Protein AF-A0A7S2KP01-F1 (afdb_monomer_lite)

InterPro domains:
  IPR018838 5'-3' DNA helicase ZGRF1-like, N-terminal domain [PF10382] (13-99)
  IPR052800 DNA Repair Helicase ZGRF1 [PTHR28535] (12-97)

Sequence (134 aa):
SQFSSQNNKNKKSFSVLYTHQKTKKKKTWKDGRLILQHHTRGSLYDATPNIGLLNPTVLDTLELSHGQSQAVTNGTLEELESEKYLIQVEGVWNDNAADIITTNKGAMSNFHSKPGMQKLLTRKFRMPSKIVPL

Foldseek 3Di:
DDDDDDDCPPKFKFWKWKFLPVPDPDTDTFIWMWIDDPQFKIWIFHPDAPDPDPDTDTPDMGGHDSVRSVCLVVVNDQWDDDPRMTMGTDGTDDPCPPVVPDDDDDDD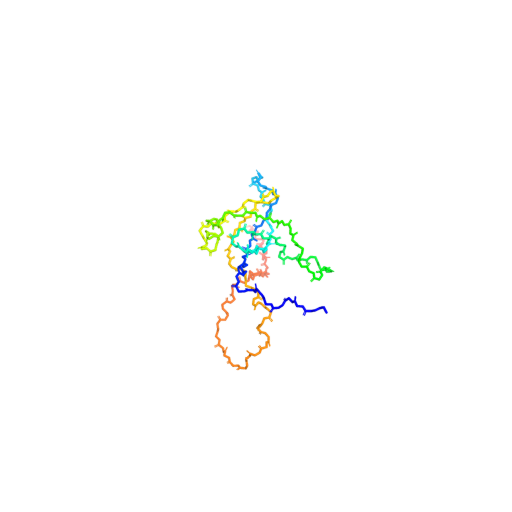DDPPDDPDPPPPPPDDDDDDDDDDDD

Secondary structure (DSSP, 8-state):
-----S--TT-EEEEEEEES-TT-SS---EEEEEEEETTTEEEEEESS--TT-SSPPEEEEEE--HHHHHHHHTT---EEE-SS-EEEEEEE--GGGSSTTSS-S--------------------PPPP-PPP-

Structure (mmCIF, N/CA/C/O backbone):
data_AF-A0A7S2KP01-F1
#
_entry.id   AF-A0A7S2KP01-F1
#
loop_
_atom_site.group_PDB
_atom_site.id
_atom_site.type_symbol
_atom_site.label_atom_id
_atom_site.label_alt_id
_atom_site.label_comp_id
_atom_site.label_asym_id
_atom_site.label_entity_id
_atom_site.label_seq_id
_atom_site.pdbx_PDB_ins_code
_atom_site.Cartn_x
_atom_site.Cartn_y
_atom_site.Cartn_z
_atom_site.occupancy
_atom_site.B_iso_or_equiv
_atom_site.auth_seq_id
_atom_site.auth_comp_id
_atom_site.auth_asym_id
_atom_site.auth_atom_id
_atom_site.pdbx_PDB_model_num
ATOM 1 N N . SER A 1 1 ? 16.800 13.544 -26.817 1.00 40.59 1 SER A N 1
ATOM 2 C CA . SER A 1 1 ? 16.304 13.410 -25.432 1.00 40.59 1 SER A CA 1
ATOM 3 C C . SER A 1 1 ? 15.803 11.992 -25.188 1.00 40.59 1 SER A C 1
ATOM 5 O O . SER A 1 1 ? 14.608 11.761 -25.271 1.00 40.59 1 SER A O 1
ATOM 7 N N . GLN A 1 2 ? 16.690 11.018 -24.969 1.00 43.88 2 GLN A N 1
ATOM 8 C CA . GLN A 1 2 ? 16.302 9.627 -24.684 1.00 43.88 2 GLN A CA 1
ATOM 9 C C . GLN A 1 2 ? 17.380 8.964 -23.821 1.00 43.88 2 GLN A C 1
ATOM 11 O O . GLN A 1 2 ? 18.399 8.539 -24.344 1.00 43.88 2 GLN A O 1
ATOM 16 N N . PHE A 1 3 ? 17.160 8.900 -22.507 1.00 38.75 3 PHE A N 1
ATOM 17 C CA . PHE A 1 3 ? 17.913 8.043 -21.587 1.00 38.75 3 PHE A CA 1
ATOM 18 C C . PHE A 1 3 ? 17.039 7.724 -20.368 1.00 38.75 3 PHE A C 1
ATOM 20 O O . PHE A 1 3 ? 16.907 8.545 -19.467 1.00 38.75 3 PHE A O 1
ATOM 27 N N . SER A 1 4 ? 16.452 6.528 -20.325 1.00 41.22 4 SER A N 1
ATOM 28 C CA . SER A 1 4 ? 15.922 5.939 -19.084 1.00 41.22 4 SER A CA 1
ATOM 29 C C . SER A 1 4 ? 15.769 4.415 -19.188 1.00 41.22 4 SER A C 1
ATOM 31 O O . SER A 1 4 ? 14.763 3.853 -18.773 1.00 41.22 4 SER A O 1
ATOM 33 N N . SER A 1 5 ? 16.791 3.722 -19.702 1.00 44.06 5 SER A N 1
ATOM 34 C CA . SER A 1 5 ? 16.809 2.249 -19.759 1.00 44.06 5 SER A CA 1
ATOM 35 C C . SER A 1 5 ? 17.981 1.619 -19.015 1.00 44.06 5 SER A C 1
ATOM 37 O O . SER A 1 5 ? 18.469 0.597 -19.458 1.00 44.06 5 SER A O 1
ATOM 39 N N . GLN A 1 6 ? 18.451 2.167 -17.889 1.00 39.88 6 GLN A N 1
ATOM 40 C CA . GLN A 1 6 ? 19.399 1.452 -17.015 1.00 39.88 6 GLN A CA 1
ATOM 41 C C . GLN A 1 6 ? 19.297 1.917 -15.552 1.00 39.88 6 GLN A C 1
ATOM 43 O O . GLN A 1 6 ? 20.035 2.800 -15.140 1.00 39.88 6 GLN A O 1
ATOM 48 N N . ASN A 1 7 ? 18.370 1.346 -14.764 1.00 43.22 7 ASN A N 1
ATOM 49 C CA . ASN A 1 7 ? 18.510 1.231 -13.292 1.00 43.22 7 ASN A CA 1
ATOM 50 C C . ASN A 1 7 ? 17.443 0.322 -12.628 1.00 43.22 7 ASN A C 1
ATOM 52 O O . ASN A 1 7 ? 16.944 0.598 -11.539 1.00 43.22 7 ASN A O 1
ATOM 56 N N . ASN A 1 8 ? 17.046 -0.778 -13.280 1.00 51.69 8 ASN A N 1
ATOM 57 C CA . ASN A 1 8 ? 15.985 -1.665 -12.769 1.00 51.69 8 ASN A CA 1
ATOM 58 C C . ASN A 1 8 ? 16.480 -2.829 -11.892 1.00 51.69 8 ASN A C 1
ATOM 60 O O . ASN A 1 8 ? 15.659 -3.613 -11.431 1.00 51.69 8 ASN A O 1
ATOM 64 N N . LYS A 1 9 ? 17.783 -2.947 -11.596 1.00 55.75 9 LYS A N 1
ATOM 65 C CA . LYS A 1 9 ? 18.304 -4.102 -10.834 1.00 55.75 9 LYS A CA 1
ATOM 66 C C . LYS A 1 9 ? 17.877 -4.144 -9.355 1.00 55.75 9 LYS A C 1
ATOM 68 O O . LYS A 1 9 ? 17.939 -5.210 -8.761 1.00 55.75 9 LYS A O 1
ATOM 73 N N . ASN A 1 10 ? 17.377 -3.037 -8.790 1.00 63.34 10 ASN A N 1
ATOM 74 C CA . ASN A 1 10 ? 17.022 -2.949 -7.362 1.00 63.34 10 ASN A CA 1
ATOM 75 C C . ASN A 1 10 ? 15.543 -2.634 -7.088 1.00 63.34 10 ASN A C 1
ATOM 77 O O . ASN A 1 10 ? 15.177 -2.392 -5.939 1.00 63.34 10 ASN A O 1
ATOM 81 N N . LYS A 1 11 ? 14.682 -2.608 -8.112 1.00 77.69 11 LYS A N 1
ATOM 82 C CA . LYS A 1 11 ? 13.251 -2.350 -7.909 1.00 77.69 11 LYS A CA 1
ATOM 83 C C . LYS A 1 11 ? 12.538 -3.670 -7.673 1.00 77.69 11 LYS A C 1
ATOM 85 O O . LYS A 1 11 ? 12.429 -4.485 -8.584 1.00 77.69 11 LYS A O 1
ATOM 90 N N . LYS A 1 12 ? 12.043 -3.872 -6.454 1.00 89.75 12 LYS A N 1
ATOM 91 C CA . LYS A 1 12 ? 11.190 -5.018 -6.126 1.00 89.75 12 LYS A CA 1
ATOM 92 C C . LYS A 1 12 ? 9.737 -4.575 -6.172 1.00 89.75 12 LYS A C 1
ATOM 94 O O . LYS A 1 12 ? 9.387 -3.545 -5.597 1.00 89.75 12 LYS A O 1
ATOM 99 N N . SER A 1 13 ? 8.924 -5.326 -6.904 1.00 93.00 13 SER A N 1
ATOM 100 C CA . SER A 1 13 ? 7.496 -5.062 -7.053 1.00 93.00 13 SER A CA 1
ATOM 101 C C . SER A 1 13 ? 6.706 -6.146 -6.336 1.00 93.00 13 SER A C 1
ATOM 103 O O . SER A 1 13 ? 7.070 -7.318 -6.411 1.00 93.00 13 SER A O 1
ATOM 105 N N . PHE A 1 14 ? 5.629 -5.758 -5.666 1.00 95.06 14 PHE A N 1
ATOM 106 C CA . PHE A 1 14 ? 4.799 -6.638 -4.853 1.00 95.06 14 PHE A CA 1
ATOM 107 C C . PHE A 1 14 ? 3.326 -6.458 -5.209 1.00 95.06 14 PHE A C 1
ATOM 109 O O . PHE A 1 14 ? 2.880 -5.337 -5.465 1.00 95.06 14 PHE A O 1
ATOM 116 N N . SER A 1 15 ? 2.588 -7.564 -5.251 1.00 95.31 15 SER A N 1
ATOM 117 C CA . SER A 1 15 ? 1.131 -7.559 -5.288 1.00 95.31 15 SER A CA 1
ATOM 118 C C . SER A 1 15 ? 0.604 -7.242 -3.911 1.00 95.31 15 SER A C 1
ATOM 120 O O . SER A 1 15 ? 1.015 -7.857 -2.924 1.00 95.31 15 SER A O 1
ATOM 122 N N . VAL A 1 16 ? -0.289 -6.264 -3.860 1.00 97.12 16 VAL A N 1
ATOM 123 C CA . VAL A 1 16 ? -0.860 -5.791 -2.611 1.00 97.12 16 VAL A CA 1
ATOM 124 C C . VAL A 1 16 ? -2.361 -5.617 -2.748 1.00 97.12 16 VAL A C 1
ATOM 126 O O . VAL A 1 16 ? -2.868 -5.314 -3.826 1.00 97.12 16 VAL A O 1
ATOM 129 N N . LEU A 1 17 ? -3.060 -5.744 -1.631 1.00 97.69 17 LEU A N 1
ATOM 130 C CA . LEU A 1 17 ? -4.414 -5.246 -1.470 1.00 97.69 17 LEU A CA 1
ATOM 131 C C . LEU A 1 17 ? -4.351 -3.925 -0.718 1.00 97.69 17 LEU A C 1
ATOM 133 O O . LEU A 1 17 ? -3.586 -3.785 0.230 1.00 97.69 17 LEU A O 1
ATOM 137 N N . TYR A 1 18 ? -5.153 -2.940 -1.105 1.00 97.50 18 TYR A N 1
ATOM 138 C CA . TYR A 1 18 ? -5.202 -1.669 -0.387 1.00 97.50 18 TYR A CA 1
ATOM 139 C C . TYR A 1 18 ? -6.625 -1.160 -0.178 1.00 97.50 18 TYR A C 1
ATOM 141 O O . TYR A 1 18 ? -7.561 -1.495 -0.910 1.00 97.50 18 TYR A O 1
ATOM 149 N N . THR A 1 19 ? -6.804 -0.334 0.852 1.00 97.56 19 THR A N 1
ATOM 150 C CA . THR A 1 19 ? -8.094 0.280 1.169 1.00 97.56 19 THR A CA 1
ATOM 151 C C . THR A 1 19 ? -7.943 1.597 1.925 1.00 97.56 19 THR A C 1
ATOM 153 O O . THR A 1 19 ? -7.102 1.734 2.807 1.00 97.56 19 THR A O 1
ATOM 156 N N . HIS A 1 20 ? -8.815 2.564 1.632 1.00 96.94 20 HIS A N 1
ATOM 157 C CA . HIS A 1 20 ? -8.961 3.784 2.441 1.00 96.94 20 HIS A CA 1
ATOM 158 C C . HIS A 1 20 ? -9.686 3.533 3.772 1.00 96.94 20 HIS A C 1
ATOM 160 O O . HIS A 1 20 ? -9.731 4.388 4.652 1.00 96.94 20 HIS A O 1
ATOM 166 N N . GLN A 1 21 ? -10.330 2.374 3.922 1.00 95.88 21 GLN A N 1
ATOM 167 C CA . GLN A 1 21 ? -11.259 2.096 5.015 1.00 95.88 21 GLN A CA 1
ATOM 168 C C . GLN A 1 21 ? -10.538 1.517 6.242 1.00 95.88 21 GLN A C 1
ATOM 170 O O . GLN A 1 21 ? -10.900 0.448 6.740 1.00 95.88 21 GLN A O 1
ATOM 175 N N . LYS A 1 22 ? -9.523 2.221 6.751 1.00 93.94 22 LYS A N 1
ATOM 176 C CA . LYS A 1 22 ? -8.615 1.729 7.804 1.00 93.94 22 LYS A CA 1
ATOM 177 C C . LYS A 1 22 ? -9.316 1.280 9.089 1.00 93.94 22 LYS A C 1
ATOM 179 O O . LYS A 1 22 ? -8.995 0.229 9.628 1.00 93.94 22 LYS A O 1
ATOM 184 N N . THR A 1 23 ? -10.365 1.980 9.517 1.00 92.75 23 THR A N 1
ATOM 185 C CA . THR A 1 23 ? -11.062 1.706 10.792 1.00 92.75 23 THR A CA 1
ATOM 186 C C . THR A 1 23 ? -12.375 0.931 10.646 1.00 92.75 23 THR A C 1
ATOM 188 O O . THR A 1 23 ? -12.985 0.544 11.640 1.00 92.75 23 THR A O 1
ATOM 191 N N . LYS A 1 24 ? -12.848 0.668 9.418 1.00 94.25 24 LYS A N 1
ATOM 192 C CA . LYS A 1 24 ? -14.134 -0.023 9.216 1.00 94.25 24 LYS A CA 1
ATOM 193 C C . LYS A 1 24 ? -14.024 -1.523 9.505 1.00 94.25 24 LYS A C 1
ATOM 195 O O . LYS A 1 24 ? -13.057 -2.161 9.092 1.00 94.25 24 LYS A O 1
ATOM 200 N N . LYS A 1 25 ? -15.066 -2.096 10.126 1.00 93.88 25 LYS A N 1
ATOM 201 C CA . LYS A 1 25 ? -15.188 -3.545 10.398 1.00 93.88 25 LYS A CA 1
ATOM 202 C C . LYS A 1 25 ? -15.269 -4.391 9.122 1.00 93.88 25 LYS A C 1
ATOM 204 O O . LYS A 1 25 ? -14.762 -5.503 9.087 1.00 93.88 25 LYS A O 1
ATOM 209 N N . LYS A 1 26 ? -15.917 -3.869 8.077 1.00 95.81 26 LYS A N 1
ATOM 210 C CA . LYS A 1 26 ? -15.938 -4.457 6.731 1.00 95.81 26 LYS A CA 1
ATOM 211 C C . LYS A 1 26 ? -15.211 -3.503 5.794 1.00 95.81 26 LYS A C 1
ATOM 213 O O . LYS A 1 26 ? -15.609 -2.342 5.710 1.00 95.81 26 LYS A O 1
ATOM 218 N N . LYS A 1 27 ? -14.160 -3.987 5.133 1.00 95.50 27 LYS A N 1
ATOM 219 C CA . LYS A 1 27 ? -13.336 -3.207 4.205 1.00 95.50 27 LYS A CA 1
ATOM 220 C C . LYS A 1 27 ? -13.587 -3.667 2.777 1.00 95.50 27 LYS A C 1
ATOM 222 O O . LYS A 1 27 ? -13.714 -4.862 2.524 1.00 95.50 27 LYS A O 1
ATOM 227 N N . THR A 1 28 ? -13.637 -2.718 1.852 1.00 96.62 28 THR A N 1
ATOM 228 C CA . THR A 1 28 ? -13.515 -3.010 0.421 1.00 96.62 28 THR A CA 1
ATOM 229 C C . THR A 1 28 ? -12.049 -2.889 0.045 1.00 96.62 28 THR A C 1
ATOM 231 O O . THR A 1 28 ? -11.473 -1.805 0.178 1.00 96.62 28 THR A O 1
ATOM 234 N N . TRP A 1 29 ? -11.465 -3.997 -0.391 1.00 96.94 29 TRP A N 1
ATOM 235 C CA . TRP A 1 29 ? -10.086 -4.068 -0.851 1.00 96.94 29 TRP A CA 1
ATOM 236 C C . TRP A 1 29 ? -10.021 -3.865 -2.361 1.00 96.94 29 TRP A C 1
ATOM 238 O O . TRP A 1 29 ? -10.957 -4.220 -3.080 1.00 96.94 29 TRP A O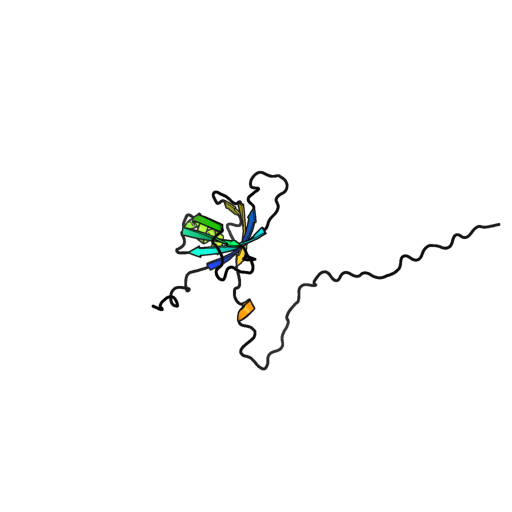 1
ATOM 248 N N . LYS A 1 30 ? -8.928 -3.261 -2.817 1.00 96.44 30 LYS A N 1
ATOM 249 C CA . LYS A 1 30 ? -8.586 -3.113 -4.230 1.00 96.44 30 LYS A CA 1
ATOM 250 C C . LYS A 1 30 ? -7.222 -3.728 -4.488 1.00 96.44 30 LYS A C 1
ATOM 252 O O . LYS A 1 30 ? -6.347 -3.630 -3.629 1.00 96.44 30 LYS A O 1
ATOM 257 N N . ASP A 1 31 ? -7.057 -4.306 -5.667 1.00 95.62 31 ASP A N 1
ATOM 258 C CA . ASP A 1 31 ? -5.775 -4.823 -6.125 1.00 95.62 31 ASP A CA 1
ATOM 259 C C . ASP A 1 31 ? -4.844 -3.673 -6.498 1.00 95.62 31 ASP A C 1
ATOM 261 O O . ASP A 1 31 ? -5.219 -2.743 -7.214 1.00 95.62 31 ASP A O 1
ATOM 265 N N . GLY A 1 32 ? -3.609 -3.745 -6.021 1.00 95.19 32 GLY A N 1
ATOM 266 C CA . GLY A 1 32 ? -2.586 -2.752 -6.280 1.00 95.19 32 GLY A CA 1
ATOM 267 C C . GLY A 1 32 ? -1.216 -3.370 -6.479 1.00 95.19 32 GLY A C 1
ATOM 268 O O . GLY A 1 32 ? -0.973 -4.560 -6.257 1.00 95.19 32 GLY A O 1
ATOM 269 N N . ARG A 1 33 ? -0.290 -2.504 -6.872 1.00 95.12 33 ARG A N 1
ATOM 270 C CA . ARG A 1 33 ? 1.121 -2.826 -7.020 1.00 95.12 33 ARG A CA 1
ATOM 271 C C . ARG A 1 33 ? 1.942 -1.897 -6.147 1.00 95.12 33 ARG A C 1
ATOM 273 O O . ARG A 1 33 ? 1.876 -0.681 -6.298 1.00 95.12 33 ARG A O 1
ATOM 280 N N . LEU A 1 34 ? 2.762 -2.466 -5.275 1.00 95.31 34 LEU A N 1
ATOM 281 C CA . LEU A 1 34 ? 3.735 -1.721 -4.487 1.00 95.31 34 LEU A CA 1
ATOM 282 C C . LEU A 1 34 ? 5.119 -1.868 -5.114 1.00 95.31 34 LEU A C 1
ATOM 284 O O . LEU A 1 34 ? 5.593 -2.982 -5.316 1.00 95.31 34 LEU A O 1
ATOM 288 N N . ILE A 1 35 ? 5.788 -0.757 -5.406 1.00 94.06 35 ILE A N 1
ATOM 289 C CA . ILE A 1 35 ? 7.170 -0.756 -5.896 1.00 94.06 35 ILE A CA 1
ATOM 290 C C . ILE A 1 35 ? 8.068 -0.174 -4.815 1.00 94.06 35 ILE A C 1
ATOM 292 O O . ILE A 1 35 ? 7.927 0.995 -4.461 1.00 94.06 35 ILE A O 1
ATOM 296 N N . LEU A 1 36 ? 9.016 -0.972 -4.329 1.00 93.00 36 LEU A N 1
ATOM 297 C CA . LEU A 1 36 ? 10.058 -0.508 -3.421 1.00 93.00 36 LEU A CA 1
ATOM 298 C C . LEU A 1 36 ? 11.231 0.059 -4.224 1.00 93.00 36 LEU A C 1
ATOM 300 O O . LEU A 1 36 ? 11.809 -0.608 -5.085 1.00 93.00 36 LEU A O 1
ATOM 304 N N . GLN A 1 37 ? 11.578 1.306 -3.926 1.00 89.69 37 GLN A N 1
ATOM 305 C CA . GLN A 1 37 ? 12.693 2.052 -4.487 1.00 89.69 37 GLN A CA 1
ATOM 306 C C . GLN A 1 37 ? 13.668 2.407 -3.361 1.00 89.69 37 GLN A C 1
ATOM 308 O O . GLN A 1 37 ? 13.262 2.852 -2.289 1.00 89.69 37 GLN A O 1
ATOM 313 N N . HIS A 1 38 ? 14.966 2.222 -3.608 1.00 81.19 38 HIS A N 1
ATOM 314 C CA . HIS A 1 38 ? 16.037 2.663 -2.703 1.00 81.19 38 HIS A CA 1
ATOM 315 C C . HIS A 1 38 ? 15.893 2.195 -1.237 1.00 81.19 38 HIS A C 1
ATOM 317 O O . HIS A 1 38 ? 16.353 2.877 -0.332 1.00 81.19 38 HIS A O 1
ATOM 323 N N . HIS A 1 39 ? 15.275 1.031 -0.996 1.00 79.88 39 HIS A N 1
ATOM 324 C CA . HIS A 1 39 ? 15.098 0.391 0.323 1.00 79.88 39 HIS A CA 1
ATOM 325 C C . HIS A 1 39 ? 14.306 1.163 1.390 1.00 79.88 39 HIS A C 1
ATOM 327 O O . HIS A 1 39 ? 14.090 0.626 2.470 1.00 79.88 39 HIS A O 1
ATOM 333 N N . THR A 1 40 ? 13.888 2.398 1.142 1.00 88.75 40 THR A N 1
ATOM 334 C CA . THR A 1 40 ? 13.161 3.205 2.136 1.00 88.75 40 THR A CA 1
ATOM 335 C C . THR A 1 40 ? 11.937 3.893 1.560 1.00 88.75 40 THR A C 1
ATOM 337 O O . THR A 1 40 ? 11.156 4.472 2.304 1.00 88.75 40 THR A O 1
ATOM 340 N N . ARG A 1 41 ? 11.716 3.817 0.245 1.00 93.88 41 ARG A N 1
ATOM 341 C CA . ARG A 1 41 ? 10.570 4.450 -0.403 1.00 93.88 41 ARG A CA 1
ATOM 342 C C . ARG A 1 41 ? 9.714 3.413 -1.110 1.00 93.88 41 ARG A C 1
ATOM 344 O O . ARG A 1 41 ? 10.184 2.730 -2.014 1.00 93.88 41 ARG A O 1
ATOM 351 N N . GLY A 1 42 ? 8.449 3.314 -0.728 1.00 95.00 42 GLY A N 1
ATOM 352 C CA . GLY A 1 42 ? 7.437 2.549 -1.446 1.00 95.00 42 GLY A CA 1
ATOM 353 C C . GLY A 1 42 ? 6.542 3.470 -2.268 1.00 95.00 42 GLY A C 1
ATOM 354 O O . GLY A 1 42 ? 6.150 4.538 -1.808 1.00 95.00 42 GLY A O 1
ATOM 355 N N . SER A 1 43 ? 6.196 3.065 -3.483 1.00 95.94 43 SER A N 1
ATOM 356 C CA . SER A 1 43 ? 5.179 3.737 -4.295 1.00 95.94 43 SER A CA 1
ATOM 357 C C . SER A 1 43 ? 4.052 2.764 -4.598 1.00 95.94 43 SER A C 1
ATOM 359 O O . SER A 1 43 ? 4.303 1.688 -5.145 1.00 95.94 43 SER A O 1
ATOM 361 N N . LEU A 1 44 ? 2.831 3.140 -4.225 1.00 96.06 44 LEU A N 1
ATOM 362 C CA . LEU A 1 44 ? 1.619 2.364 -4.451 1.00 96.06 44 LEU A CA 1
ATOM 363 C C . LEU A 1 44 ? 0.980 2.777 -5.779 1.00 96.06 44 LEU A C 1
ATOM 365 O O . LEU A 1 44 ? 0.804 3.965 -6.042 1.00 96.06 44 LEU A O 1
ATOM 369 N N . TYR A 1 45 ? 0.601 1.799 -6.589 1.00 95.00 45 TYR A N 1
ATOM 370 C CA . TYR A 1 45 ? -0.082 1.965 -7.868 1.00 95.00 45 TYR A CA 1
ATOM 371 C C . TYR A 1 45 ? -1.367 1.141 -7.881 1.00 95.00 45 TYR A C 1
ATOM 373 O O . TYR A 1 45 ? -1.456 0.107 -7.216 1.00 95.00 45 TYR A O 1
ATOM 381 N N . ASP A 1 46 ? -2.339 1.579 -8.675 1.00 93.12 46 ASP A N 1
ATOM 382 C CA . ASP A 1 46 ? -3.519 0.776 -9.001 1.00 93.12 46 ASP A CA 1
ATOM 383 C C . ASP A 1 46 ? -3.109 -0.382 -9.930 1.00 93.12 46 ASP A C 1
ATOM 385 O O . ASP A 1 46 ? -2.302 -0.185 -10.845 1.00 93.12 46 ASP A O 1
ATOM 389 N N . ALA A 1 47 ? -3.643 -1.585 -9.705 1.00 89.56 47 ALA A N 1
ATOM 390 C CA . ALA A 1 47 ? -3.426 -2.721 -10.602 1.00 89.56 47 ALA A CA 1
ATOM 391 C C . ALA A 1 47 ? -4.138 -2.532 -11.952 1.00 89.56 47 ALA A C 1
ATOM 393 O O . ALA A 1 47 ? -3.687 -3.054 -12.972 1.00 89.56 47 ALA A O 1
ATOM 394 N N . THR A 1 48 ? -5.234 -1.771 -11.964 1.00 84.38 48 THR A N 1
ATOM 395 C CA . THR A 1 48 ? -6.049 -1.485 -13.147 1.00 84.38 48 THR A CA 1
ATOM 396 C C . THR A 1 48 ? -6.010 0.011 -13.461 1.00 84.38 48 THR A C 1
ATOM 398 O O . THR A 1 48 ? -6.935 0.741 -13.100 1.00 84.38 48 THR A O 1
ATOM 401 N N . PRO A 1 49 ? -4.944 0.520 -14.111 1.00 75.25 49 PRO A N 1
ATOM 402 C CA . PRO A 1 49 ? -4.903 1.923 -14.495 1.00 75.25 49 PRO A CA 1
ATOM 403 C C . PRO A 1 49 ? -6.068 2.241 -15.440 1.00 75.25 49 PRO A C 1
ATOM 405 O O . PRO A 1 49 ? -6.419 1.440 -16.309 1.00 75.25 49 PRO A O 1
ATOM 408 N N . ASN A 1 50 ? -6.671 3.420 -15.274 1.00 74.56 50 ASN A N 1
ATOM 409 C CA . ASN A 1 50 ? -7.773 3.858 -16.125 1.00 74.56 50 ASN A CA 1
ATOM 410 C C . ASN A 1 50 ? -7.352 3.835 -17.602 1.00 74.56 50 ASN A C 1
ATOM 412 O O . ASN A 1 50 ? -6.367 4.470 -17.990 1.00 74.56 50 ASN A O 1
ATOM 416 N N . ILE A 1 51 ? -8.126 3.112 -18.416 1.00 63.62 51 ILE A N 1
ATOM 417 C CA . ILE A 1 51 ? -7.925 2.973 -19.861 1.00 63.62 51 ILE A CA 1
ATOM 418 C C . ILE A 1 51 ? -7.986 4.376 -20.482 1.00 63.62 51 ILE A C 1
ATOM 420 O O . ILE A 1 51 ? -9.048 4.987 -20.548 1.00 63.62 51 ILE A O 1
ATOM 424 N N . GLY A 1 52 ? -6.830 4.909 -20.878 1.00 67.94 52 GLY A N 1
ATOM 425 C CA . GLY A 1 52 ? -6.682 6.272 -21.405 1.00 67.94 52 GLY A CA 1
ATOM 426 C C . GLY A 1 52 ? -5.473 7.021 -20.844 1.00 67.94 52 GLY A C 1
ATOM 427 O O . GLY A 1 52 ? -4.977 7.947 -21.480 1.00 67.94 52 GLY A O 1
ATOM 428 N N . LEU A 1 53 ? -4.942 6.590 -19.697 1.00 65.81 53 LEU A N 1
ATOM 429 C CA . LEU A 1 53 ? -3.675 7.082 -19.164 1.00 65.81 53 LEU A CA 1
ATOM 430 C C . LEU A 1 53 ? -2.559 6.107 -19.544 1.00 65.81 53 LEU A C 1
ATOM 432 O O . LEU A 1 53 ? -2.507 4.982 -19.059 1.00 65.81 53 LEU A O 1
ATOM 436 N N . LEU A 1 54 ? -1.653 6.552 -20.418 1.00 66.69 54 LEU A N 1
ATOM 437 C CA . LEU A 1 54 ? -0.518 5.751 -20.901 1.00 66.69 54 LEU A CA 1
ATOM 438 C C . LEU A 1 54 ? 0.489 5.389 -19.796 1.00 66.69 54 LEU A C 1
ATOM 440 O O . LEU A 1 54 ? 1.329 4.521 -20.008 1.00 66.69 54 LEU A O 1
ATOM 444 N N . ASN A 1 55 ? 0.405 6.033 -18.627 1.00 74.81 55 ASN A N 1
ATOM 445 C CA . ASN A 1 55 ? 1.313 5.805 -17.512 1.00 74.81 55 ASN A CA 1
ATOM 446 C C . ASN A 1 55 ? 0.536 5.481 -16.228 1.00 74.81 55 ASN A C 1
ATOM 448 O O . ASN A 1 55 ? -0.408 6.207 -15.889 1.00 74.81 55 ASN A O 1
ATOM 452 N N . PRO A 1 56 ? 0.941 4.440 -15.478 1.00 78.00 56 PRO A N 1
ATOM 453 C CA . PRO A 1 56 ? 0.3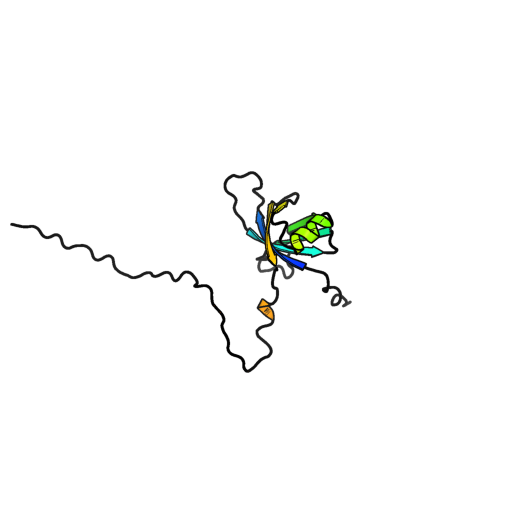36 4.133 -14.192 1.00 78.00 56 PRO A CA 1
ATOM 454 C C . PRO A 1 56 ? 0.562 5.305 -13.230 1.00 78.00 56 PRO A C 1
ATOM 456 O O . PRO A 1 56 ? 1.692 5.729 -12.986 1.00 78.00 56 PRO A O 1
ATOM 459 N N . THR A 1 57 ? -0.532 5.856 -12.706 1.00 87.44 57 THR A N 1
ATOM 460 C CA . THR A 1 57 ? -0.484 6.964 -11.744 1.00 87.44 57 THR A CA 1
ATOM 461 C C . THR A 1 57 ? -0.158 6.424 -10.355 1.00 87.44 57 THR A C 1
ATOM 463 O O . THR A 1 57 ? -0.747 5.436 -9.914 1.00 87.44 57 THR A O 1
ATOM 466 N N . VAL A 1 58 ? 0.781 7.074 -9.665 1.00 92.75 58 VAL A N 1
ATOM 467 C CA . VAL A 1 58 ? 1.104 6.766 -8.267 1.00 92.75 58 VAL A CA 1
ATOM 468 C C . VAL A 1 58 ? -0.078 7.188 -7.396 1.00 92.75 58 VAL A C 1
ATOM 470 O O . VAL A 1 58 ? -0.462 8.356 -7.400 1.00 92.75 58 VAL A O 1
ATOM 473 N N . LEU A 1 59 ? -0.648 6.243 -6.653 1.00 94.19 59 LEU A N 1
ATOM 474 C CA . LEU A 1 59 ? -1.736 6.494 -5.709 1.00 94.19 59 LEU A CA 1
ATOM 475 C C . LEU A 1 59 ? -1.227 7.122 -4.415 1.00 94.19 59 LEU A C 1
ATOM 477 O O . LEU A 1 59 ? -1.852 8.041 -3.886 1.00 94.19 59 LEU A O 1
ATOM 481 N N . ASP A 1 60 ? -0.116 6.597 -3.900 1.00 95.50 60 ASP A N 1
ATOM 482 C CA . ASP A 1 60 ? 0.521 7.101 -2.690 1.00 95.50 60 ASP A CA 1
ATOM 483 C C . ASP A 1 60 ? 2.013 6.763 -2.651 1.00 95.50 60 ASP A C 1
ATOM 485 O O . ASP A 1 60 ? 2.491 5.860 -3.346 1.00 95.50 60 ASP A O 1
ATOM 489 N N . THR A 1 61 ? 2.753 7.488 -1.820 1.00 95.38 61 THR A N 1
ATOM 490 C CA . THR A 1 61 ? 4.144 7.184 -1.486 1.00 95.38 61 THR A CA 1
ATOM 491 C C . THR A 1 61 ? 4.253 6.962 0.014 1.00 95.38 61 THR A C 1
ATOM 493 O O . THR A 1 61 ? 3.802 7.783 0.800 1.00 95.38 61 THR A O 1
ATOM 496 N N . LEU A 1 62 ? 4.890 5.864 0.400 1.00 94.94 62 LEU A N 1
ATOM 497 C CA . LEU A 1 62 ? 5.177 5.522 1.788 1.00 94.94 62 LEU A CA 1
ATOM 498 C C . LEU A 1 62 ? 6.679 5.571 2.051 1.00 94.94 62 LEU A C 1
ATOM 500 O O . LEU A 1 62 ? 7.480 5.084 1.247 1.00 94.94 62 LEU A O 1
ATOM 504 N N . GLU A 1 63 ? 7.043 6.135 3.196 1.00 94.56 63 GLU A N 1
ATOM 505 C CA . GLU A 1 63 ? 8.392 6.052 3.740 1.00 94.56 63 GLU A CA 1
ATOM 506 C C . GLU A 1 63 ? 8.472 4.863 4.694 1.00 94.56 63 GLU A C 1
ATOM 508 O O . GLU A 1 63 ? 7.675 4.718 5.618 1.00 94.56 63 GLU A O 1
ATOM 513 N N . LEU A 1 64 ? 9.425 3.980 4.430 1.00 93.19 64 LEU A N 1
ATOM 514 C CA . LEU A 1 64 ? 9.687 2.776 5.197 1.00 93.19 64 LEU A CA 1
ATOM 515 C C . LEU A 1 64 ? 11.056 2.901 5.842 1.00 93.19 64 LEU A C 1
ATOM 517 O O . LEU A 1 64 ? 12.029 3.328 5.215 1.00 93.19 64 LEU A O 1
ATOM 521 N N . SER A 1 65 ? 11.163 2.421 7.074 1.00 93.94 65 SER A N 1
ATOM 522 C CA . SER A 1 65 ? 12.476 2.120 7.631 1.00 93.94 65 SER A CA 1
ATOM 523 C C . SER A 1 65 ? 13.154 1.002 6.830 1.00 93.94 65 SER A C 1
ATOM 525 O O . SER A 1 65 ? 12.502 0.154 6.211 1.00 93.94 65 SER A O 1
ATOM 527 N N . HIS A 1 66 ? 14.485 0.953 6.890 1.00 91.56 66 HIS A N 1
ATOM 528 C CA . HIS A 1 66 ? 15.253 -0.105 6.235 1.00 91.56 66 HIS A CA 1
ATOM 529 C C . HIS A 1 66 ? 14.807 -1.509 6.686 1.00 91.56 66 HIS A C 1
ATOM 531 O O . HIS A 1 66 ? 14.631 -2.402 5.857 1.00 91.56 66 HIS A O 1
ATOM 537 N N . GLY A 1 67 ? 14.554 -1.682 7.990 1.00 93.88 67 GLY A N 1
ATOM 538 C CA . GLY A 1 67 ? 14.063 -2.940 8.556 1.00 93.88 67 GLY A CA 1
ATOM 539 C C . GLY A 1 67 ? 12.694 -3.343 8.007 1.00 93.88 67 GLY A C 1
ATOM 540 O O . GLY A 1 67 ? 12.507 -4.497 7.631 1.00 93.88 67 GLY A O 1
ATOM 541 N N . GLN A 1 68 ? 11.762 -2.396 7.864 1.00 93.31 68 GLN A N 1
ATOM 542 C CA . GLN A 1 68 ? 10.452 -2.669 7.262 1.00 93.31 68 GLN A CA 1
ATOM 543 C C . GLN A 1 68 ? 10.569 -3.056 5.788 1.00 93.31 68 GLN A C 1
ATOM 545 O O . GLN A 1 68 ? 9.960 -4.035 5.368 1.00 93.31 68 GLN A O 1
ATOM 550 N N . SER A 1 69 ? 11.381 -2.349 4.995 1.00 93.12 69 SER A N 1
ATOM 551 C CA . SER A 1 69 ? 11.573 -2.710 3.585 1.00 93.12 69 SER A CA 1
ATOM 552 C C . SER A 1 69 ? 12.172 -4.106 3.418 1.00 93.12 69 SER A C 1
ATOM 554 O O . SER A 1 69 ? 11.783 -4.822 2.489 1.00 93.12 69 SER A O 1
ATOM 556 N N . GLN A 1 70 ? 13.106 -4.501 4.288 1.00 92.38 70 GLN A N 1
ATOM 557 C CA . GLN A 1 70 ? 13.635 -5.862 4.302 1.00 92.38 70 GLN A CA 1
ATOM 558 C C . GLN A 1 70 ? 12.569 -6.875 4.726 1.00 92.38 70 GLN A C 1
ATOM 560 O O . GLN A 1 70 ? 12.417 -7.895 4.061 1.00 92.38 70 GLN A O 1
ATOM 565 N N . ALA A 1 71 ? 11.790 -6.582 5.768 1.00 93.06 71 ALA A N 1
ATOM 566 C CA . ALA A 1 71 ? 10.726 -7.463 6.238 1.00 93.06 71 ALA A CA 1
ATOM 567 C C . ALA A 1 71 ? 9.651 -7.700 5.164 1.00 93.06 71 ALA A C 1
ATOM 569 O O . ALA A 1 71 ? 9.258 -8.841 4.951 1.00 93.06 71 ALA A O 1
ATOM 570 N N . VAL A 1 72 ? 9.245 -6.666 4.418 1.00 93.25 72 VAL A N 1
ATOM 571 C CA . VAL A 1 72 ? 8.339 -6.801 3.257 1.00 93.25 72 VAL A CA 1
ATOM 572 C C . VAL A 1 72 ? 8.974 -7.673 2.178 1.00 93.25 72 VAL A C 1
ATOM 574 O O . VAL A 1 72 ? 8.352 -8.585 1.645 1.00 93.25 72 VAL A O 1
ATOM 577 N N . THR A 1 73 ? 10.248 -7.422 1.876 1.00 91.75 73 THR A N 1
ATOM 578 C CA . THR A 1 73 ? 10.995 -8.180 0.865 1.00 91.75 73 THR A CA 1
ATOM 579 C C . THR A 1 73 ? 11.117 -9.663 1.206 1.00 91.75 73 THR A C 1
ATOM 581 O O . THR A 1 73 ? 11.102 -10.496 0.302 1.00 91.75 73 THR A O 1
ATOM 584 N N . ASN A 1 74 ? 11.241 -9.981 2.492 1.00 91.50 74 ASN A N 1
ATOM 585 C CA . ASN A 1 74 ? 11.359 -11.341 3.001 1.00 91.50 74 ASN A CA 1
ATOM 586 C C . ASN A 1 74 ? 9.993 -11.995 3.269 1.00 91.50 74 ASN A C 1
ATOM 588 O O . ASN A 1 74 ? 9.956 -13.153 3.673 1.00 91.50 74 ASN A O 1
ATOM 592 N N . GLY A 1 75 ? 8.884 -11.269 3.076 1.00 91.06 75 GLY A N 1
ATOM 593 C CA . GLY A 1 75 ? 7.534 -11.750 3.381 1.00 91.06 75 GLY A CA 1
ATOM 594 C C . GLY A 1 75 ? 7.241 -11.883 4.878 1.00 91.06 75 GLY A C 1
ATOM 595 O O . GLY A 1 75 ? 6.343 -12.614 5.260 1.00 91.06 75 GLY A O 1
ATOM 596 N N . THR A 1 76 ? 8.013 -11.218 5.740 1.00 94.00 76 THR A N 1
ATOM 597 C CA . THR A 1 76 ? 7.797 -11.206 7.198 1.00 94.00 76 THR A CA 1
ATOM 598 C C . THR A 1 76 ? 6.822 -10.110 7.628 1.00 94.00 76 THR A C 1
ATOM 600 O O . THR A 1 76 ? 6.175 -10.235 8.662 1.00 94.00 76 THR A O 1
ATOM 603 N N . LEU A 1 77 ? 6.733 -9.018 6.860 1.00 93.25 77 LEU A N 1
ATOM 604 C CA . LEU A 1 77 ? 5.796 -7.925 7.108 1.00 93.25 77 LEU A CA 1
ATOM 605 C C . LEU A 1 77 ? 4.708 -7.929 6.035 1.00 93.25 77 LEU A C 1
ATOM 607 O O . LEU A 1 77 ? 4.970 -7.588 4.882 1.00 93.25 77 LEU A O 1
ATOM 611 N N . GLU A 1 78 ? 3.502 -8.311 6.444 1.00 94.56 78 GLU A N 1
ATOM 612 C CA . GLU A 1 78 ? 2.339 -8.462 5.563 1.00 94.56 78 GLU A CA 1
ATOM 613 C C . GLU A 1 78 ? 1.429 -7.231 5.565 1.00 94.56 78 GLU A C 1
ATOM 615 O O . GLU A 1 78 ? 0.623 -7.075 4.658 1.00 94.56 78 GLU A O 1
ATOM 620 N N . GLU A 1 79 ? 1.550 -6.335 6.545 1.00 96.06 79 GLU A N 1
ATOM 621 C CA . GLU A 1 79 ? 0.692 -5.155 6.659 1.00 96.06 79 GLU A CA 1
ATOM 622 C C . GLU A 1 79 ? 1.528 -3.875 6.744 1.00 96.06 79 GLU A C 1
ATOM 624 O O . GLU A 1 79 ? 2.497 -3.774 7.499 1.00 96.06 79 GLU A O 1
ATOM 629 N N . LEU A 1 80 ? 1.151 -2.891 5.932 1.00 96.06 80 LEU A N 1
ATOM 630 C CA . LEU A 1 80 ? 1.737 -1.562 5.871 1.00 96.06 80 LEU A CA 1
ATOM 631 C C . LEU A 1 80 ? 0.631 -0.518 5.974 1.00 96.06 80 LEU A C 1
ATOM 633 O O . LEU A 1 80 ? -0.452 -0.661 5.404 1.00 96.06 80 LEU A O 1
ATOM 637 N N . GLU A 1 81 ? 0.941 0.592 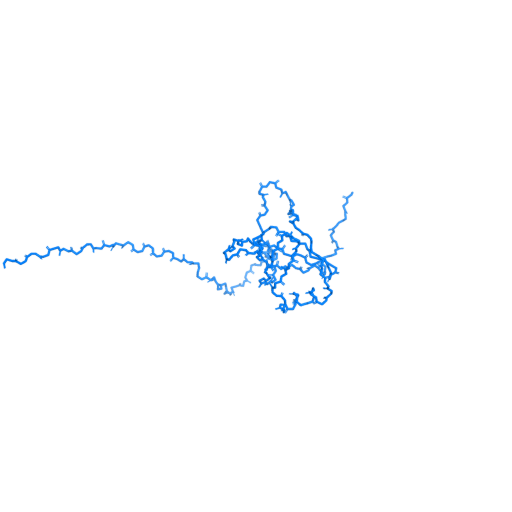6.629 1.00 95.56 81 GLU A N 1
ATOM 638 C CA . GLU A 1 81 ? 0.054 1.742 6.692 1.00 95.56 81 GLU A CA 1
ATOM 639 C C . GLU A 1 81 ? 0.744 2.959 6.070 1.00 95.56 81 GLU A C 1
ATOM 641 O O . GLU A 1 81 ? 1.850 3.337 6.446 1.00 95.56 81 GLU A O 1
ATOM 646 N N . SER A 1 82 ? 0.082 3.557 5.083 1.00 94.06 82 SER A N 1
ATOM 647 C CA . SER A 1 82 ? 0.423 4.875 4.528 1.00 94.06 82 SER A CA 1
ATOM 648 C C . SER A 1 82 ? -0.499 5.928 5.131 1.00 94.06 82 SER A C 1
ATOM 650 O O . SER A 1 82 ? -1.414 5.575 5.865 1.00 94.06 82 SER A O 1
ATOM 652 N N . GLU A 1 83 ? -0.359 7.208 4.797 1.00 93.25 83 GLU A N 1
ATOM 653 C CA . GLU A 1 83 ? -1.287 8.233 5.292 1.00 93.25 83 GLU A CA 1
ATOM 654 C C . GLU A 1 83 ? -2.743 7.922 4.890 1.00 93.25 83 GLU A C 1
ATOM 656 O O . GLU A 1 83 ? -3.657 7.953 5.721 1.00 93.25 83 GLU A O 1
ATOM 661 N N . LYS A 1 84 ? -2.960 7.525 3.631 1.00 95.75 84 LYS A N 1
ATOM 662 C CA . LYS A 1 84 ? -4.305 7.397 3.048 1.00 95.75 84 LYS A CA 1
ATOM 663 C C . LYS A 1 84 ? -4.841 5.973 3.011 1.00 95.75 84 LYS A C 1
ATOM 665 O O . LYS A 1 84 ? -6.059 5.801 2.898 1.00 95.75 84 LYS A O 1
ATOM 670 N N . TYR A 1 85 ? -3.972 4.968 3.100 1.00 97.62 85 TYR A N 1
ATOM 671 C CA . TYR A 1 85 ? -4.330 3.573 2.850 1.00 97.62 85 TYR A CA 1
ATOM 672 C C . TYR A 1 85 ? -3.764 2.609 3.890 1.00 97.62 85 TYR A C 1
ATOM 674 O O . TYR A 1 85 ? -2.630 2.765 4.341 1.00 97.62 85 TYR A O 1
ATOM 682 N N . LEU A 1 86 ? -4.553 1.583 4.207 1.00 97.56 86 LEU A N 1
ATOM 683 C CA . LEU A 1 86 ? -4.068 0.320 4.759 1.00 97.56 86 LEU A CA 1
ATOM 684 C C . LEU A 1 86 ? -3.729 -0.606 3.590 1.00 97.56 86 LEU A C 1
ATOM 686 O O . LEU A 1 86 ? -4.519 -0.695 2.645 1.00 97.56 86 LEU A O 1
ATOM 690 N N . ILE A 1 87 ? -2.568 -1.248 3.643 1.00 98.12 87 ILE A N 1
ATOM 691 C CA . ILE A 1 87 ? -1.991 -2.024 2.549 1.00 98.12 87 ILE A CA 1
ATOM 692 C C . ILE A 1 87 ? -1.596 -3.397 3.091 1.00 98.12 87 ILE A C 1
ATOM 694 O O . ILE A 1 87 ? -0.836 -3.487 4.047 1.00 98.12 87 ILE A O 1
ATOM 698 N N . GLN A 1 88 ? -2.081 -4.455 2.455 1.00 97.69 88 GLN A N 1
ATOM 699 C CA . GLN A 1 88 ? -1.729 -5.837 2.745 1.00 97.69 88 GLN A CA 1
ATOM 700 C C . GLN A 1 88 ? -0.856 -6.380 1.612 1.00 97.69 88 GLN A C 1
ATOM 702 O O . GLN A 1 88 ? -1.229 -6.297 0.443 1.00 97.69 88 GLN A O 1
ATOM 707 N N . VAL A 1 89 ? 0.324 -6.891 1.941 1.00 96.94 89 VAL A N 1
ATOM 708 C CA . VAL A 1 89 ? 1.294 -7.443 0.997 1.00 96.94 89 VAL A CA 1
ATOM 709 C C . VAL A 1 89 ? 1.009 -8.925 0.802 1.00 96.94 89 VAL A C 1
ATOM 711 O O . VAL A 1 89 ? 1.155 -9.714 1.725 1.00 96.94 89 VAL A O 1
ATOM 714 N N . GLU A 1 90 ? 0.632 -9.301 -0.417 1.00 94.81 90 GLU A N 1
ATOM 715 C CA . GLU A 1 90 ? 0.270 -10.682 -0.760 1.00 94.81 90 GLU A CA 1
ATOM 716 C C . GLU A 1 90 ? 1.466 -11.472 -1.316 1.00 94.81 90 GLU A C 1
ATOM 718 O O . GLU A 1 90 ? 1.560 -12.684 -1.141 1.00 94.81 90 GLU A O 1
ATOM 723 N N . GLY A 1 91 ? 2.390 -10.810 -2.025 1.00 92.00 91 GLY A N 1
ATOM 724 C CA . GLY A 1 91 ? 3.519 -11.495 -2.656 1.00 92.00 91 GLY A CA 1
ATOM 725 C C . GLY A 1 91 ? 4.260 -10.668 -3.701 1.00 92.00 91 GLY A C 1
ATOM 726 O O . GLY A 1 91 ? 4.072 -9.460 -3.814 1.00 92.00 91 GLY A O 1
ATOM 727 N N . VAL A 1 92 ? 5.136 -11.317 -4.472 1.00 92.38 92 VAL A N 1
ATOM 728 C CA . VAL A 1 92 ? 5.923 -10.669 -5.535 1.00 92.38 92 VAL A CA 1
ATOM 729 C C . VAL A 1 92 ? 5.048 -10.411 -6.764 1.00 92.38 92 VAL A C 1
ATOM 731 O O . VAL A 1 92 ? 4.351 -11.302 -7.248 1.00 92.38 92 VAL A O 1
ATOM 734 N N . TRP A 1 93 ? 5.124 -9.196 -7.306 1.00 91.25 93 TRP A N 1
ATOM 735 C CA . TRP A 1 93 ? 4.465 -8.829 -8.555 1.00 91.25 93 TRP A CA 1
ATOM 736 C C . TRP A 1 93 ? 5.301 -9.296 -9.746 1.00 91.25 93 TRP A C 1
ATOM 738 O O . TRP A 1 93 ? 6.426 -8.831 -9.943 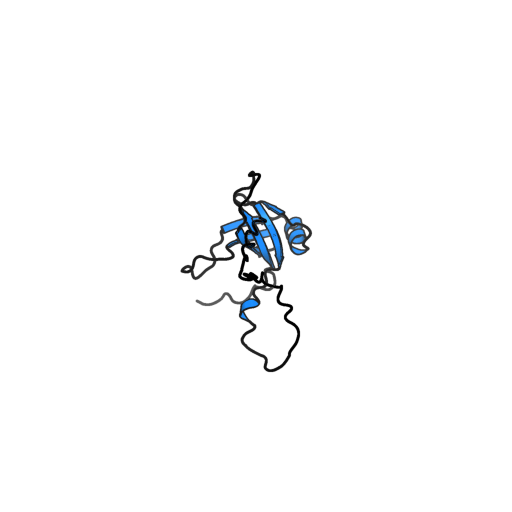1.00 91.25 93 TRP A O 1
ATOM 748 N N . ASN A 1 94 ? 4.742 -10.184 -10.563 1.00 84.31 94 ASN A N 1
ATOM 749 C CA . ASN A 1 94 ? 5.399 -10.687 -11.764 1.00 84.31 94 ASN A CA 1
ATOM 750 C C . ASN A 1 94 ? 4.943 -9.884 -12.987 1.00 84.31 94 ASN A C 1
ATOM 752 O O . ASN A 1 94 ? 3.836 -10.080 -13.480 1.00 84.31 94 ASN A O 1
ATOM 756 N N . ASP A 1 95 ? 5.818 -9.031 -13.524 1.00 69.75 95 ASP A N 1
ATOM 757 C CA . ASP A 1 95 ? 5.575 -8.330 -14.799 1.00 69.75 95 ASP A CA 1
ATOM 758 C C . ASP A 1 95 ? 5.649 -9.264 -16.028 1.00 69.75 95 ASP A C 1
ATOM 760 O O . ASP A 1 95 ? 5.309 -8.871 -17.141 1.00 69.75 95 ASP A O 1
ATOM 764 N N . ASN A 1 96 ? 6.040 -10.527 -15.827 1.00 55.22 96 ASN A N 1
ATOM 765 C CA . ASN A 1 96 ? 6.314 -11.519 -16.874 1.00 55.22 96 ASN A CA 1
ATOM 766 C C . ASN A 1 96 ? 5.082 -12.010 -17.661 1.00 55.22 96 ASN A C 1
ATOM 768 O O . ASN A 1 96 ? 5.209 -12.920 -18.476 1.00 55.22 96 ASN A O 1
ATOM 772 N N . ALA A 1 97 ? 3.891 -11.439 -17.463 1.00 52.69 97 ALA A N 1
ATOM 773 C CA . ALA A 1 97 ? 2.724 -11.789 -18.275 1.00 52.69 97 ALA A CA 1
ATOM 774 C C . ALA A 1 97 ? 2.823 -11.291 -19.736 1.00 52.69 97 ALA A C 1
ATOM 776 O O . ALA A 1 97 ? 2.057 -11.755 -20.578 1.00 52.69 97 ALA A O 1
ATOM 777 N N . ALA A 1 98 ? 3.758 -10.385 -20.056 1.00 49.16 98 ALA A N 1
ATOM 778 C CA . ALA A 1 98 ? 3.943 -9.849 -21.409 1.00 49.16 98 ALA A CA 1
ATOM 779 C C . ALA A 1 98 ? 5.019 -10.568 -22.258 1.00 49.16 98 ALA A C 1
ATOM 781 O O . ALA A 1 98 ? 4.968 -10.479 -23.482 1.00 49.16 98 ALA A O 1
ATOM 782 N N . ASP A 1 99 ? 5.947 -11.323 -21.654 1.00 46.78 99 ASP A N 1
ATOM 783 C CA . ASP A 1 99 ? 7.112 -11.888 -22.367 1.00 46.78 99 ASP A CA 1
ATOM 784 C C . ASP A 1 99 ? 6.945 -13.353 -22.836 1.00 46.78 99 ASP A C 1
ATOM 786 O O . ASP A 1 99 ? 7.851 -13.917 -23.445 1.00 46.78 99 ASP A O 1
ATOM 790 N N . ILE A 1 100 ? 5.778 -13.986 -22.644 1.00 51.12 100 ILE A N 1
ATOM 791 C CA . ILE A 1 100 ? 5.535 -15.397 -23.046 1.00 51.12 100 ILE A CA 1
ATOM 792 C C . ILE A 1 100 ? 4.989 -15.530 -24.490 1.00 51.12 100 ILE A C 1
ATOM 794 O O . ILE A 1 100 ? 4.471 -16.576 -24.866 1.00 51.12 100 ILE A O 1
ATOM 798 N N . ILE A 1 101 ? 5.073 -14.500 -25.344 1.00 51.00 101 ILE A N 1
ATOM 799 C CA . ILE A 1 101 ? 4.619 -14.616 -26.754 1.00 51.00 101 ILE A CA 1
ATOM 800 C C . ILE A 1 101 ? 5.781 -14.739 -27.750 1.00 51.00 101 ILE A C 1
ATOM 802 O O . ILE A 1 101 ? 5.586 -15.241 -28.856 1.00 51.00 101 ILE A O 1
ATOM 806 N N . THR A 1 102 ? 7.014 -14.402 -27.370 1.00 46.97 102 THR A N 1
ATOM 807 C CA . THR A 1 102 ? 8.134 -14.433 -28.320 1.00 46.97 102 THR A CA 1
ATOM 808 C C . THR A 1 102 ? 9.241 -15.331 -27.797 1.00 46.97 102 THR A C 1
ATOM 810 O O . THR A 1 102 ? 9.911 -14.996 -26.829 1.00 46.97 102 THR A O 1
ATOM 813 N N . THR A 1 103 ? 9.484 -16.431 -28.514 1.00 44.38 103 THR A N 1
ATOM 814 C CA . THR A 1 103 ? 10.586 -17.395 -28.322 1.00 44.38 103 THR A CA 1
ATOM 815 C C . THR A 1 103 ? 10.250 -18.575 -27.402 1.00 44.38 103 THR A C 1
ATOM 817 O O . THR A 1 103 ? 10.653 -18.622 -26.248 1.00 44.38 103 THR A O 1
ATOM 820 N N . ASN A 1 104 ? 9.535 -19.578 -27.927 1.00 43.22 104 ASN A N 1
ATOM 821 C CA . ASN A 1 104 ? 10.119 -20.909 -28.160 1.00 43.22 104 ASN A CA 1
ATOM 822 C C . ASN A 1 104 ? 9.095 -21.899 -28.740 1.00 43.22 104 ASN A C 1
ATOM 824 O O . ASN A 1 104 ? 8.097 -22.264 -28.121 1.00 43.22 104 ASN A O 1
ATOM 828 N N . LYS A 1 105 ? 9.408 -22.382 -29.947 1.00 48.09 105 LYS A N 1
ATOM 829 C CA . LYS A 1 105 ? 8.946 -23.674 -30.449 1.00 48.09 105 LYS A CA 1
ATOM 830 C C . LYS A 1 105 ? 9.464 -24.750 -29.488 1.00 48.09 105 LYS A C 1
ATOM 832 O O . LYS A 1 105 ? 10.670 -24.902 -29.360 1.00 48.09 105 LYS A O 1
ATOM 837 N N . GLY A 1 106 ? 8.557 -25.503 -28.874 1.00 42.62 106 GLY A N 1
ATOM 838 C CA . GLY A 1 106 ? 8.867 -26.766 -28.205 1.00 42.62 106 GLY A CA 1
ATOM 839 C C . GLY A 1 106 ? 9.295 -26.650 -26.743 1.00 42.62 106 GLY A C 1
ATOM 840 O O . GLY A 1 106 ? 10.474 -26.532 -26.449 1.00 42.62 106 GLY A O 1
ATOM 841 N N . ALA A 1 107 ? 8.330 -26.786 -25.835 1.00 39.41 107 ALA A N 1
ATOM 842 C CA . ALA A 1 107 ? 8.450 -27.601 -24.624 1.00 39.41 107 ALA A CA 1
ATOM 843 C C . ALA A 1 107 ? 7.094 -27.603 -23.911 1.00 39.41 107 ALA A C 1
ATOM 845 O O . ALA A 1 107 ? 6.669 -26.619 -23.310 1.00 39.41 107 ALA A O 1
ATOM 846 N N . MET A 1 108 ? 6.394 -28.729 -24.006 1.00 49.06 108 MET A N 1
ATOM 847 C CA . MET A 1 108 ? 5.284 -29.051 -23.122 1.00 49.06 108 MET A CA 1
ATOM 848 C C . MET A 1 108 ? 5.813 -29.176 -21.688 1.00 49.06 108 MET A C 1
ATOM 850 O O . MET A 1 108 ? 6.760 -29.922 -21.459 1.00 49.06 108 MET A O 1
ATOM 854 N N . SER A 1 109 ? 5.182 -28.514 -20.720 1.00 44.47 109 SER A N 1
ATOM 855 C CA . SER A 1 109 ? 4.773 -29.158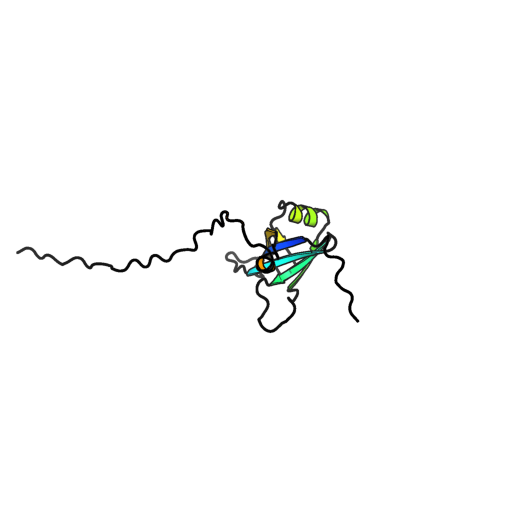 -19.460 1.00 44.47 109 SER A CA 1
ATOM 856 C C . SER A 1 109 ? 4.023 -28.195 -18.529 1.00 44.47 109 SER A C 1
ATOM 858 O O . SER A 1 109 ? 4.523 -27.161 -18.104 1.00 44.47 109 SER A O 1
ATOM 860 N N . ASN A 1 110 ? 2.799 -28.611 -18.197 1.00 47.59 110 ASN A N 1
ATOM 861 C CA . ASN A 1 110 ? 2.085 -28.381 -16.941 1.00 47.59 110 ASN A CA 1
ATOM 862 C C . ASN A 1 110 ? 1.839 -26.941 -16.467 1.00 47.59 110 ASN A C 1
ATOM 864 O O . ASN A 1 110 ? 2.178 -26.571 -15.343 1.00 47.59 110 ASN A O 1
ATOM 868 N N . PHE A 1 111 ? 1.041 -26.200 -17.236 1.00 44.31 111 PHE A N 1
ATOM 869 C CA . PHE A 1 111 ? 0.154 -25.206 -16.633 1.00 44.31 111 PHE A CA 1
ATOM 870 C C . PHE A 1 111 ? -0.932 -25.923 -15.816 1.00 44.31 111 PHE A C 1
ATOM 872 O O . PHE A 1 111 ? -1.961 -26.338 -16.347 1.00 44.31 111 PHE A O 1
ATOM 879 N N . HIS A 1 112 ? -0.718 -26.046 -14.504 1.00 47.00 112 HIS A N 1
ATOM 880 C CA . HIS A 1 112 ? -1.811 -26.247 -13.556 1.00 47.00 112 HIS A CA 1
ATOM 881 C C . HIS A 1 112 ? -2.620 -24.949 -13.496 1.00 47.00 112 HIS A C 1
ATOM 883 O O . HIS A 1 112 ? -2.390 -24.070 -12.666 1.00 47.00 112 HIS A O 1
ATOM 889 N N . SER A 1 113 ? -3.554 -24.816 -14.436 1.00 52.94 113 SER A N 1
ATOM 890 C CA . SER A 1 113 ? -4.660 -23.877 -14.327 1.00 52.94 113 SER A CA 1
ATOM 891 C C . SER A 1 113 ? -5.374 -24.173 -13.008 1.00 52.94 113 SER A C 1
ATOM 893 O O . SER A 1 113 ? -5.895 -25.271 -12.808 1.00 52.94 113 SER A O 1
ATOM 895 N N . LYS A 1 114 ? -5.358 -23.215 -12.075 1.00 60.06 114 LYS A N 1
ATOM 896 C CA . LYS A 1 114 ? -6.277 -23.233 -10.933 1.00 60.06 114 LYS A CA 1
ATOM 897 C C . LYS A 1 114 ? -7.683 -23.424 -11.516 1.00 60.06 114 LYS A C 1
ATOM 899 O O . LYS A 1 114 ? -7.998 -22.704 -12.465 1.00 60.06 114 LYS A O 1
ATOM 904 N N . PRO A 1 115 ? -8.519 -24.349 -11.014 1.00 50.31 115 PRO A N 1
ATOM 905 C CA . PRO A 1 115 ? -9.857 -24.531 -11.549 1.00 50.31 115 PRO A CA 1
ATOM 906 C C . PRO A 1 115 ? -10.640 -23.238 -11.327 1.00 50.31 115 PRO A C 1
ATOM 908 O O . PRO A 1 115 ? -11.134 -22.954 -10.236 1.00 50.31 115 PRO A O 1
ATOM 911 N N . GLY A 1 116 ? -10.711 -22.431 -12.387 1.00 45.88 116 GLY A N 1
ATOM 912 C CA . GLY A 1 116 ? -11.673 -21.359 -12.513 1.00 45.88 116 GLY A CA 1
ATOM 913 C C . GLY A 1 116 ? -13.032 -21.958 -12.207 1.00 45.88 116 GLY A C 1
ATOM 914 O O . GLY A 1 116 ? -13.366 -23.028 -12.713 1.00 45.88 116 GLY A O 1
ATOM 915 N N . MET A 1 117 ? -13.756 -21.295 -11.314 1.00 56.97 117 MET A N 1
ATOM 916 C CA . MET A 1 117 ? -15.066 -21.679 -10.815 1.00 56.97 117 MET A CA 1
ATOM 917 C C . MET A 1 117 ? -15.989 -22.018 -11.996 1.00 56.97 117 MET A C 1
ATOM 919 O O . MET A 1 117 ? -16.625 -21.141 -12.584 1.00 56.97 117 MET A O 1
ATOM 923 N N . GLN A 1 118 ? -16.023 -23.293 -12.392 1.00 60.09 118 GLN A N 1
ATOM 924 C CA . GLN A 1 118 ? -16.914 -23.777 -13.431 1.00 60.09 118 GLN A CA 1
ATOM 925 C C . GLN A 1 118 ? -18.311 -23.692 -12.839 1.00 60.09 118 GLN A C 1
ATOM 927 O O . GLN A 1 118 ? -18.702 -24.494 -11.993 1.00 60.09 118 GLN A O 1
ATOM 932 N N . LYS A 1 119 ? -19.057 -22.666 -13.253 1.00 60.53 119 LYS A N 1
ATOM 933 C CA . LYS A 1 119 ? -20.487 -22.563 -12.988 1.00 60.53 119 LYS A CA 1
ATOM 934 C C . LYS A 1 119 ? -21.167 -23.760 -13.640 1.00 60.53 119 LYS A C 1
ATOM 936 O O . LYS A 1 119 ? -21.559 -23.710 -14.804 1.00 60.53 119 LYS A O 1
ATOM 941 N N . LEU A 1 120 ? -21.318 -24.834 -12.875 1.00 57.16 120 LEU A N 1
ATOM 942 C CA . LEU A 1 120 ? -22.150 -25.960 -13.241 1.00 57.16 120 LEU A CA 1
ATOM 943 C C . LEU A 1 120 ? -23.614 -25.533 -13.070 1.00 57.16 120 LEU A C 1
ATOM 945 O O . LEU A 1 120 ? -24.275 -25.832 -12.082 1.00 57.16 120 LEU A O 1
ATOM 949 N N . LEU A 1 121 ? -24.134 -24.785 -14.043 1.00 64.12 121 LEU A N 1
ATOM 950 C CA . LEU A 1 121 ? -25.575 -24.643 -14.234 1.00 64.12 121 LEU A CA 1
ATOM 951 C C . LEU A 1 121 ? -26.095 -25.947 -14.853 1.00 64.12 121 LEU A C 1
ATOM 953 O O . LEU A 1 121 ? -26.520 -25.987 -16.009 1.00 64.12 121 LEU A O 1
ATOM 957 N N . THR A 1 122 ? -26.068 -27.041 -14.086 1.00 61.41 122 THR A N 1
ATOM 958 C CA . THR A 1 122 ? -26.817 -28.251 -14.436 1.00 61.41 122 THR A CA 1
ATOM 959 C C . THR A 1 122 ? -28.295 -27.987 -14.212 1.00 61.41 122 THR A C 1
ATOM 961 O O . THR A 1 122 ? -28.877 -28.210 -13.155 1.00 61.41 122 THR A O 1
ATOM 964 N N . ARG A 1 123 ? -28.884 -27.453 -15.278 1.00 59.00 123 ARG A N 1
ATOM 965 C CA . ARG A 1 123 ? -30.270 -27.614 -15.699 1.00 59.00 123 ARG A CA 1
ATOM 966 C C . ARG A 1 123 ? -30.960 -28.838 -15.069 1.00 59.00 123 ARG A C 1
ATOM 968 O O . ARG A 1 123 ? -30.704 -29.968 -15.467 1.00 59.00 123 ARG A O 1
ATOM 975 N N . LYS A 1 124 ? -31.936 -28.542 -14.209 1.00 60.53 124 LYS A N 1
ATOM 976 C CA . LYS A 1 124 ? -33.371 -28.905 -14.265 1.00 60.53 124 LYS A CA 1
ATOM 977 C C . LYS A 1 124 ? -33.848 -29.396 -12.898 1.00 60.53 124 LYS A C 1
ATOM 979 O O . LYS A 1 124 ? -33.773 -30.578 -12.588 1.00 60.53 124 LYS A O 1
ATOM 984 N N . PHE A 1 125 ? -34.429 -28.484 -12.120 1.00 59.72 125 PHE A N 1
ATOM 985 C CA . PHE A 1 125 ? -35.361 -28.856 -11.059 1.00 59.72 125 PHE A CA 1
ATOM 986 C C . PHE A 1 125 ? -36.541 -29.590 -11.713 1.00 59.72 125 PHE A C 1
ATOM 988 O O . PHE A 1 125 ? -37.384 -28.972 -12.361 1.00 59.72 125 PHE A O 1
ATOM 995 N N . ARG A 1 126 ? -36.572 -30.922 -11.614 1.00 65.75 126 ARG A N 1
ATOM 996 C CA . ARG A 1 126 ? -37.778 -31.702 -11.908 1.00 65.75 126 ARG A CA 1
ATOM 997 C C . ARG A 1 126 ? -38.737 -31.504 -10.737 1.00 65.75 126 ARG A C 1
ATOM 999 O O . ARG A 1 126 ? -38.410 -31.865 -9.612 1.00 65.75 126 ARG A O 1
ATOM 1006 N N . MET A 1 127 ? -39.899 -30.914 -11.008 1.00 73.00 127 MET A N 1
ATOM 1007 C CA . MET A 1 127 ? -40.998 -30.867 -10.046 1.00 73.00 127 MET A CA 1
ATOM 1008 C C . MET A 1 127 ? -41.479 -32.296 -9.741 1.00 73.00 127 MET A C 1
ATOM 1010 O O . MET A 1 127 ? -41.652 -33.074 -10.683 1.00 73.00 127 MET A O 1
ATOM 1014 N N . PRO A 1 128 ? -41.713 -32.658 -8.469 1.00 68.81 128 PRO A N 1
ATOM 1015 C CA . PRO A 1 128 ? -42.343 -33.927 -8.133 1.00 68.81 128 PRO A CA 1
ATOM 1016 C C . PRO A 1 128 ? -43.814 -33.916 -8.571 1.00 68.81 128 PRO A C 1
ATOM 1018 O O . PRO A 1 128 ? -44.551 -32.961 -8.315 1.00 68.81 128 PRO A O 1
ATOM 1021 N N . SER A 1 129 ? -44.247 -34.983 -9.241 1.00 70.06 129 SER A N 1
ATOM 1022 C CA . SER A 1 129 ? -45.654 -35.215 -9.569 1.00 70.06 129 SER A CA 1
ATOM 1023 C C . SER A 1 129 ? -46.456 -35.436 -8.287 1.00 70.06 129 SER A C 1
ATOM 1025 O O . SER A 1 129 ? -46.117 -36.307 -7.485 1.00 70.06 129 SER A O 1
ATOM 1027 N N . LYS A 1 130 ? -47.529 -34.661 -8.104 1.00 67.50 130 LYS A N 1
ATOM 1028 C CA . LYS A 1 130 ? -48.497 -34.855 -7.020 1.00 67.50 130 LYS A CA 1
ATOM 1029 C C . LYS A 1 130 ? -49.266 -36.152 -7.279 1.00 67.50 130 LYS A C 1
ATOM 1031 O O . LYS A 1 130 ? -50.102 -36.194 -8.174 1.00 67.50 130 LYS A O 1
ATOM 1036 N N . ILE A 1 131 ? -48.961 -37.200 -6.522 1.00 71.62 131 ILE A N 1
ATOM 1037 C CA . ILE A 1 131 ? -49.781 -38.413 -6.470 1.00 71.62 131 ILE A CA 1
ATOM 1038 C C . ILE A 1 131 ? -50.864 -38.164 -5.417 1.00 71.62 131 ILE A C 1
ATOM 1040 O O . ILE A 1 131 ? -50.542 -37.869 -4.267 1.00 71.62 131 ILE A O 1
ATOM 1044 N N . VAL A 1 132 ? -52.130 -38.248 -5.821 1.00 67.44 132 VAL A N 1
ATOM 1045 C CA . VAL A 1 132 ? -53.292 -38.251 -4.921 1.00 67.44 132 VAL A CA 1
ATOM 1046 C C . VAL A 1 132 ? -53.775 -39.701 -4.830 1.00 67.44 132 VAL A C 1
ATOM 1048 O O . VAL A 1 132 ? -54.121 -40.256 -5.874 1.00 67.44 132 VAL A O 1
ATOM 1051 N N . PRO A 1 133 ? -53.764 -40.348 -3.653 1.00 72.44 133 PRO A N 1
ATOM 1052 C CA . PRO A 1 133 ? -54.418 -41.640 -3.483 1.00 72.44 133 PRO A CA 1
ATOM 1053 C C . PRO A 1 133 ? -55.938 -41.462 -3.331 1.00 72.44 133 PRO A C 1
ATOM 1055 O O . PRO A 1 133 ? -56.384 -40.505 -2.695 1.00 72.44 133 PRO A O 1
ATOM 1058 N N . LEU A 1 134 ? -56.691 -42.372 -3.962 1.00 64.75 134 LEU A N 1
ATOM 1059 C CA . LEU A 1 134 ? -58.140 -42.565 -3.806 1.00 64.75 134 LEU A CA 1
ATOM 1060 C C . LEU A 1 134 ? -58.465 -43.221 -2.461 1.00 64.75 134 LEU A C 1
ATOM 1062 O O . LEU A 1 134 ? -57.672 -44.096 -2.043 1.00 64.75 134 LEU A O 1
#

Radius of gyration: 23.29 Å; chains: 1; bounding box: 78×56×41 Å

Organism: NCBI:txid267567

pLDDT: mean 77.42, std 19.98, range [38.75, 98.12]